Protein AF-D0LS79-F1 (afdb_monomer)

Nearest PDB structures (foldseek):
  5c68-assembly1_A  TM=6.099E-01  e=1.137E+00  Thermomonospora curvata DSM 43183
  3lyv-assembly3_E  TM=4.810E-01  e=1.068E+00  Streptococcus pyogenes serotype M6

Radius of gyration: 20.68 Å; Cα contacts (8 Å, |Δi|>4): 62; chains: 1; bounding box: 51×45×45 Å

Secondary structure (DSSP, 8-state):
--HHHHHHHHHHHHHHHHHTT-EEEEETTEEEEE-TTS-EEEE-THHHHHHHHHS-GGGHHHHHHHHHHHHHHHHHHHHHHHHHHT-HHHHTTT-------GGGTTTS---S----S---------------

Structure (mmCIF, N/CA/C/O backbone):
data_AF-D0LS79-F1
#
_entry.id   AF-D0LS79-F1
#
loop_
_atom_site.group_PDB
_atom_site.id
_atom_site.type_symbol
_atom_site.label_atom_id
_atom_site.label_alt_id
_atom_site.label_comp_id
_atom_site.label_asym_id
_atom_site.labe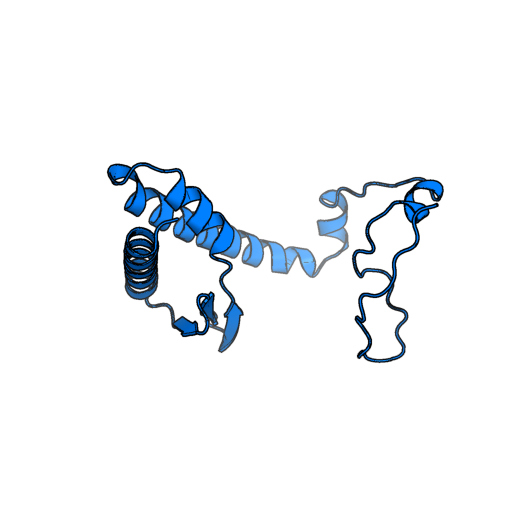l_entity_id
_atom_site.label_seq_id
_atom_site.pdbx_PDB_ins_code
_atom_site.Cartn_x
_atom_site.Cartn_y
_atom_site.Cartn_z
_atom_site.occupancy
_atom_site.B_iso_or_equiv
_atom_site.auth_seq_id
_atom_site.auth_comp_id
_atom_site.auth_asym_id
_atom_site.auth_atom_id
_atom_site.pdbx_PDB_model_num
ATOM 1 N N . MET A 1 1 ? -1.455 11.718 14.089 1.00 79.44 1 MET A N 1
ATOM 2 C CA . MET A 1 1 ? -2.635 10.834 14.198 1.00 79.44 1 MET A CA 1
ATOM 3 C C . MET A 1 1 ? -2.787 10.444 15.655 1.00 79.44 1 MET A C 1
ATOM 5 O O . MET A 1 1 ? -1.775 10.132 16.271 1.00 79.44 1 MET A O 1
ATOM 9 N N . GLN A 1 2 ? -3.995 10.536 16.212 1.00 84.88 2 GLN A N 1
ATOM 10 C CA . GLN A 1 2 ? -4.238 10.177 17.614 1.00 84.88 2 GLN A CA 1
ATOM 11 C C . GLN A 1 2 ? -4.195 8.646 17.811 1.00 84.88 2 GLN A C 1
ATOM 13 O O . GLN A 1 2 ? -4.529 7.923 16.868 1.00 84.88 2 GLN A O 1
ATOM 18 N N . PRO A 1 3 ? -3.835 8.127 19.002 1.00 83.75 3 PRO A N 1
ATOM 19 C CA . PRO A 1 3 ? -3.746 6.682 19.252 1.00 83.75 3 PRO A CA 1
ATOM 20 C C . PRO A 1 3 ? -5.040 5.910 18.946 1.00 83.75 3 PRO A C 1
ATOM 22 O O . PRO A 1 3 ? -4.990 4.831 18.360 1.00 83.75 3 PRO A O 1
ATOM 25 N N . SER A 1 4 ? -6.205 6.484 19.265 1.00 84.88 4 SER A N 1
ATOM 26 C CA . SER A 1 4 ? -7.518 5.885 18.979 1.00 84.88 4 SER A CA 1
ATOM 27 C C . SER A 1 4 ? -7.807 5.775 17.477 1.00 84.88 4 SER A C 1
ATOM 29 O O . SER A 1 4 ? -8.280 4.742 17.004 1.00 84.88 4 SER A O 1
ATOM 31 N N . GLN A 1 5 ? -7.461 6.810 16.706 1.00 86.62 5 GLN A N 1
ATOM 32 C CA . GLN A 1 5 ? -7.581 6.803 15.245 1.00 86.62 5 GLN A CA 1
ATOM 33 C C . GLN A 1 5 ? -6.633 5.787 14.609 1.00 86.62 5 GLN A C 1
ATOM 35 O O . GLN A 1 5 ? -7.004 5.128 13.641 1.00 86.62 5 GLN A O 1
ATOM 40 N N . TYR A 1 6 ? -5.427 5.637 15.162 1.00 88.12 6 TYR A N 1
ATOM 41 C CA . TYR A 1 6 ? -4.461 4.660 14.675 1.00 88.12 6 TYR A CA 1
ATOM 42 C C . TYR A 1 6 ? -4.910 3.217 14.933 1.00 88.12 6 TYR A C 1
ATOM 44 O O . TYR A 1 6 ? -4.784 2.375 14.049 1.00 88.12 6 TYR A O 1
ATOM 52 N N . GLY A 1 7 ? -5.508 2.936 16.095 1.00 87.69 7 GLY A N 1
ATOM 53 C CA . GLY A 1 7 ? -6.101 1.625 16.374 1.00 87.69 7 GLY A CA 1
ATOM 54 C C . GLY A 1 7 ? -7.198 1.260 15.371 1.00 87.69 7 GLY A C 1
ATOM 55 O O . GLY A 1 7 ? -7.177 0.173 14.798 1.00 87.69 7 GLY A O 1
ATOM 56 N N . ARG A 1 8 ? -8.109 2.197 15.081 1.00 90.38 8 ARG A N 1
ATOM 57 C CA . ARG A 1 8 ? -9.171 1.995 14.082 1.00 90.38 8 ARG A CA 1
ATOM 58 C C . ARG A 1 8 ? -8.624 1.835 12.662 1.00 90.38 8 ARG A C 1
ATOM 60 O O . ARG A 1 8 ? -9.106 0.991 11.912 1.00 90.38 8 ARG A O 1
ATOM 67 N N . PHE A 1 9 ? -7.584 2.589 12.316 1.00 91.94 9 PHE A N 1
ATOM 68 C CA . PHE A 1 9 ? -6.854 2.414 11.063 1.00 91.94 9 PHE A CA 1
ATOM 69 C C . PHE A 1 9 ? -6.313 0.984 10.920 1.00 91.94 9 PHE A C 1
ATOM 71 O O . PHE A 1 9 ? -6.568 0.337 9.906 1.00 91.94 9 PHE A O 1
ATOM 78 N N . LEU A 1 10 ? -5.622 0.467 11.942 1.00 90.62 10 LEU A N 1
ATOM 79 C CA . LEU A 1 10 ? -5.076 -0.893 11.920 1.00 90.62 10 LEU A CA 1
ATOM 80 C C . LEU A 1 10 ? -6.171 -1.961 11.827 1.00 90.62 10 LEU A C 1
ATOM 82 O O . LEU A 1 10 ? -5.995 -2.929 11.097 1.00 90.62 10 LEU A O 1
ATOM 86 N N . GLN A 1 11 ? -7.312 -1.770 12.494 1.00 90.56 11 GLN A N 1
ATOM 87 C CA . GLN A 1 11 ? -8.460 -2.680 12.383 1.00 90.56 11 GLN A CA 1
ATOM 88 C C . GLN A 1 11 ? -9.007 -2.750 10.954 1.00 90.56 11 GLN A C 1
ATOM 90 O O . GLN A 1 11 ? -9.268 -3.836 10.444 1.00 90.56 11 GLN A O 1
ATOM 95 N N . LEU A 1 12 ? -9.155 -1.605 10.283 1.00 92.75 12 LEU A N 1
ATOM 96 C CA . LEU A 1 12 ? -9.635 -1.565 8.901 1.00 92.75 12 LEU A CA 1
ATOM 97 C C . LEU A 1 12 ? -8.620 -2.163 7.918 1.00 92.75 12 LEU A C 1
ATOM 99 O O . LEU A 1 12 ? -9.008 -2.825 6.957 1.00 92.75 12 LEU A O 1
ATOM 103 N N . VAL A 1 13 ? -7.323 -1.960 8.165 1.00 92.00 13 VAL A N 1
ATOM 104 C CA . VAL A 1 13 ? -6.251 -2.599 7.391 1.00 92.00 13 VAL A CA 1
ATOM 105 C C . VAL A 1 13 ? -6.278 -4.117 7.577 1.00 92.00 13 VAL A C 1
ATOM 107 O O . VAL A 1 13 ? -6.264 -4.838 6.583 1.00 92.00 13 VAL A O 1
ATOM 110 N N . ALA A 1 14 ? -6.367 -4.602 8.817 1.00 90.06 14 ALA A N 1
ATOM 111 C CA . ALA A 1 14 ? -6.466 -6.027 9.126 1.00 90.06 14 ALA A CA 1
ATOM 112 C C . ALA A 1 14 ? -7.685 -6.666 8.446 1.00 90.06 14 ALA A C 1
ATOM 114 O O . ALA A 1 14 ? -7.542 -7.671 7.753 1.00 90.06 14 ALA A O 1
ATOM 115 N N . TYR A 1 15 ? -8.853 -6.025 8.543 1.00 91.88 15 TYR A N 1
ATOM 116 C CA . TYR A 1 15 ? -10.075 -6.472 7.874 1.00 91.88 15 TYR A CA 1
ATOM 117 C C . TYR A 1 15 ? -9.903 -6.603 6.352 1.00 91.88 15 TYR A C 1
ATOM 119 O O . TYR A 1 15 ? -10.316 -7.595 5.753 1.00 91.88 15 TYR A O 1
ATOM 127 N N . GLU A 1 16 ? -9.266 -5.627 5.702 1.00 91.44 16 GLU A N 1
ATOM 128 C CA . GLU A 1 16 ? -9.011 -5.687 4.258 1.00 91.44 16 GLU A CA 1
ATOM 129 C C . GLU A 1 16 ? -8.017 -6.788 3.869 1.00 91.44 16 GLU A C 1
ATOM 131 O O . GLU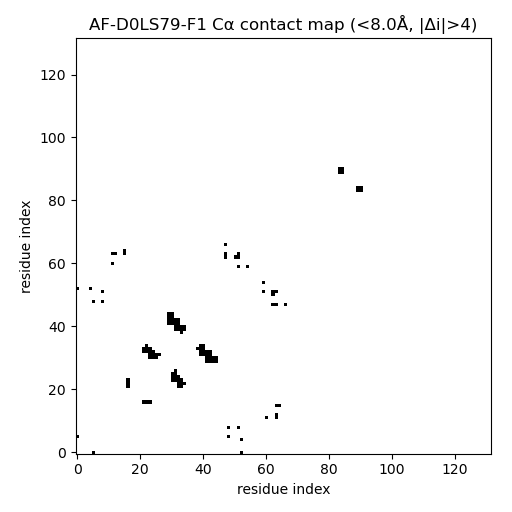 A 1 16 ? -8.208 -7.452 2.846 1.00 91.44 16 GLU A O 1
ATOM 136 N N . LEU A 1 17 ? -6.989 -7.026 4.686 1.00 89.50 17 LEU A N 1
ATOM 137 C CA . LEU A 1 17 ? -6.025 -8.107 4.473 1.00 89.50 17 LEU A CA 1
ATOM 138 C C . LEU A 1 17 ? -6.668 -9.490 4.648 1.00 89.50 17 LEU A C 1
ATOM 140 O O . LEU A 1 17 ? -6.441 -10.384 3.829 1.00 89.50 17 LEU A O 1
ATOM 144 N N . GLU A 1 18 ? -7.513 -9.654 5.668 1.00 90.12 18 GLU A N 1
ATOM 145 C CA . GLU A 1 18 ? -8.298 -10.869 5.907 1.00 90.12 18 GLU A CA 1
ATOM 146 C C . GLU A 1 18 ? -9.292 -11.133 4.777 1.00 90.12 18 GLU A C 1
ATOM 148 O O . GLU A 1 18 ? -9.359 -12.253 4.263 1.00 90.12 18 GLU A O 1
ATOM 153 N N . ARG A 1 19 ? -10.015 -10.102 4.317 1.00 90.44 19 ARG A N 1
ATOM 154 C CA . ARG A 1 19 ? -10.944 -10.211 3.180 1.00 90.44 19 ARG A CA 1
ATOM 155 C C . ARG A 1 19 ? -10.245 -10.736 1.927 1.00 90.44 19 ARG A C 1
ATOM 157 O O . ARG A 1 19 ? -10.834 -11.497 1.163 1.00 90.44 19 ARG A O 1
ATOM 164 N N . ARG A 1 20 ? -8.985 -10.347 1.729 1.00 86.88 20 ARG A N 1
ATOM 165 C CA . ARG A 1 20 ? -8.135 -10.768 0.605 1.00 86.88 20 ARG A CA 1
ATOM 166 C C . ARG A 1 20 ? -7.402 -12.089 0.862 1.00 86.88 20 ARG A C 1
ATOM 168 O O . ARG A 1 20 ? -6.657 -12.532 -0.004 1.00 86.88 20 ARG A O 1
ATOM 175 N N . ARG A 1 21 ? -7.621 -12.729 2.020 1.00 86.00 21 ARG A N 1
ATOM 176 C CA . ARG A 1 21 ? -6.982 -13.987 2.454 1.00 86.00 21 ARG A CA 1
ATOM 177 C C . ARG A 1 21 ? -5.451 -13.944 2.401 1.00 86.00 21 ARG A C 1
ATOM 179 O O . ARG A 1 21 ? -4.806 -14.971 2.193 1.00 86.00 21 ARG A O 1
ATOM 186 N N . ALA A 1 22 ? -4.862 -12.766 2.588 1.00 80.12 22 ALA A N 1
ATOM 187 C CA . ALA A 1 22 ? -3.416 -12.631 2.605 1.00 80.12 22 ALA A CA 1
ATOM 188 C C . ALA A 1 22 ? -2.848 -13.171 3.926 1.00 80.12 22 ALA A C 1
ATOM 190 O O . ALA A 1 22 ? -3.455 -13.000 4.982 1.00 80.12 22 ALA A O 1
ATOM 191 N N . ARG A 1 23 ? -1.669 -13.798 3.891 1.00 82.50 23 ARG A N 1
ATOM 192 C CA . ARG A 1 23 ? -0.929 -14.141 5.114 1.00 82.50 23 ARG A CA 1
ATOM 193 C C . ARG A 1 23 ? -0.187 -12.901 5.600 1.00 82.50 23 ARG A C 1
ATOM 195 O O . ARG A 1 23 ? 0.668 -12.385 4.877 1.00 82.50 23 ARG A O 1
ATOM 202 N N . TRP A 1 24 ? -0.522 -12.431 6.797 1.00 85.12 24 TRP A N 1
ATOM 203 C CA . TRP A 1 24 ? 0.069 -11.235 7.384 1.00 85.12 24 TRP A CA 1
ATOM 204 C C . TRP A 1 24 ? 0.350 -11.412 8.876 1.00 85.12 24 TRP A C 1
ATOM 206 O O . TRP A 1 24 ? -0.302 -12.208 9.548 1.00 85.12 24 TRP A O 1
ATOM 216 N N . ASP A 1 25 ? 1.325 -10.653 9.366 1.00 84.44 25 ASP A N 1
ATOM 217 C CA . ASP A 1 25 ? 1.636 -10.488 10.782 1.00 84.44 25 ASP A CA 1
ATOM 218 C C . ASP A 1 25 ? 1.843 -8.995 11.088 1.00 84.44 25 ASP A C 1
ATOM 220 O O . ASP A 1 25 ? 2.380 -8.238 10.274 1.00 84.44 25 ASP A O 1
ATOM 224 N N . LEU A 1 26 ? 1.373 -8.553 12.252 1.00 79.81 26 LEU A N 1
ATOM 225 C CA . LEU A 1 26 ? 1.563 -7.193 12.748 1.00 79.81 26 LEU A CA 1
ATOM 226 C C . LEU A 1 26 ? 2.714 -7.208 13.751 1.00 79.81 26 LEU A C 1
ATOM 228 O O . LEU A 1 26 ? 2.526 -7.508 14.929 1.00 79.81 26 LEU A O 1
ATOM 232 N N . THR A 1 27 ? 3.904 -6.820 13.307 1.00 75.88 27 THR A N 1
ATOM 233 C CA . THR A 1 27 ? 5.099 -6.790 14.156 1.00 75.88 27 THR A CA 1
ATOM 234 C C . THR A 1 27 ? 5.667 -5.369 14.183 1.00 75.88 27 THR A C 1
ATOM 236 O O . THR A 1 27 ? 5.806 -4.707 13.159 1.00 75.88 27 THR A O 1
ATOM 239 N N . GLY A 1 28 ? 5.933 -4.831 15.379 1.00 65.38 28 GLY A N 1
ATOM 240 C CA . GLY A 1 28 ? 6.601 -3.527 15.541 1.00 65.38 28 GLY A CA 1
ATOM 241 C C . GLY A 1 28 ? 5.876 -2.301 14.951 1.00 65.38 28 GLY A C 1
ATOM 242 O O . GLY A 1 28 ? 6.515 -1.275 14.732 1.00 65.38 28 GLY A O 1
ATOM 243 N N . GLY A 1 29 ? 4.567 -2.381 14.683 1.00 66.50 29 GLY A N 1
ATOM 244 C CA . GLY A 1 29 ? 3.794 -1.293 14.060 1.00 66.50 29 GLY A CA 1
ATOM 245 C C . GLY A 1 29 ? 3.847 -1.263 12.525 1.00 66.50 29 GLY A C 1
ATOM 246 O O . GLY A 1 29 ? 3.316 -0.333 11.912 1.00 66.50 29 GLY A O 1
ATOM 247 N N . GLY A 1 30 ? 4.463 -2.273 11.906 1.00 72.00 30 GLY A N 1
ATOM 248 C CA . GLY A 1 30 ? 4.392 -2.559 10.475 1.00 72.00 30 GLY A CA 1
ATOM 249 C C . GLY A 1 30 ? 3.504 -3.771 10.188 1.00 72.00 30 GLY A C 1
ATOM 250 O O . GLY A 1 30 ? 3.242 -4.585 11.072 1.00 72.00 30 GLY A O 1
ATOM 251 N N . VAL A 1 31 ? 3.030 -3.881 8.944 1.00 82.69 31 VAL A N 1
ATOM 252 C CA . VAL A 1 31 ? 2.388 -5.103 8.442 1.00 82.69 31 VAL A CA 1
ATOM 253 C C . VAL A 1 31 ? 3.434 -5.873 7.650 1.00 82.69 31 VAL A C 1
ATOM 255 O O . VAL A 1 31 ? 3.877 -5.419 6.593 1.00 82.69 31 VAL A O 1
ATOM 258 N N . HIS A 1 32 ? 3.806 -7.038 8.159 1.00 84.25 32 HIS A N 1
ATOM 259 C CA . HIS A 1 32 ? 4.618 -8.016 7.456 1.00 84.25 32 HIS A CA 1
ATOM 260 C C . HIS A 1 32 ? 3.687 -8.93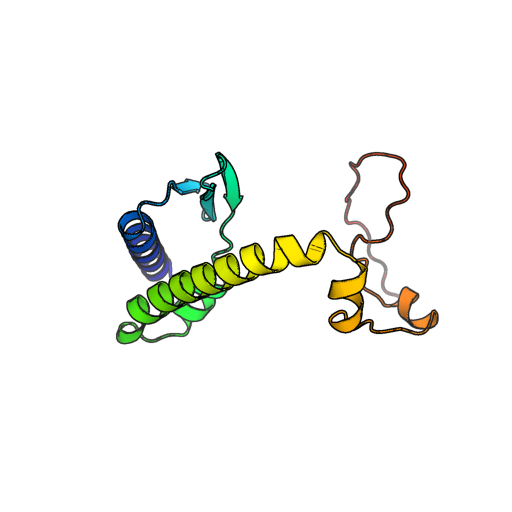6 6.680 1.00 84.25 32 HIS A C 1
ATOM 262 O O . HIS A 1 32 ? 2.677 -9.402 7.202 1.00 84.25 32 HIS A O 1
ATOM 268 N N . MET A 1 33 ? 3.997 -9.187 5.417 1.00 84.69 33 MET A N 1
ATOM 269 C CA . MET A 1 33 ? 3.200 -10.047 4.553 1.00 84.69 33 MET A CA 1
ATOM 270 C C . MET A 1 33 ? 4.087 -11.102 3.909 1.00 84.69 33 MET A C 1
ATOM 272 O O . MET A 1 33 ? 5.277 -10.889 3.686 1.00 84.69 33 MET A O 1
ATOM 276 N N . VAL A 1 34 ? 3.488 -12.236 3.565 1.00 81.12 34 VAL A N 1
ATOM 277 C CA . VAL A 1 34 ? 4.158 -13.290 2.799 1.00 81.12 34 VAL A CA 1
ATOM 278 C C . VAL A 1 34 ? 3.527 -13.346 1.414 1.00 81.12 34 VAL A C 1
ATOM 280 O O . VAL A 1 34 ? 2.302 -13.414 1.290 1.00 81.12 34 VAL A O 1
ATOM 283 N N . ARG A 1 35 ? 4.352 -13.268 0.367 1.00 79.06 35 ARG A N 1
ATOM 284 C CA . ARG A 1 35 ? 3.915 -13.452 -1.025 1.00 79.06 35 ARG A CA 1
ATOM 285 C C . ARG A 1 35 ? 3.491 -14.901 -1.278 1.00 79.06 35 ARG A C 1
ATOM 287 O O . ARG A 1 35 ? 3.800 -15.796 -0.495 1.00 79.06 35 ARG A O 1
ATOM 294 N N . GLU A 1 36 ? 2.815 -15.143 -2.399 1.00 79.00 36 GLU A N 1
ATOM 295 C CA . GLU A 1 36 ? 2.443 -16.504 -2.818 1.00 79.00 36 GLU A CA 1
ATOM 296 C C . GLU A 1 36 ? 3.667 -17.408 -3.030 1.00 79.00 36 GLU A C 1
ATOM 298 O O . GLU A 1 36 ? 3.612 -18.596 -2.725 1.00 79.00 36 GLU A O 1
ATOM 303 N N . ASP A 1 37 ? 4.795 -16.827 -3.454 1.00 79.44 37 ASP A N 1
ATOM 304 C CA . ASP A 1 37 ? 6.089 -17.509 -3.592 1.00 79.44 37 ASP A CA 1
ATOM 305 C C . ASP A 1 37 ? 6.802 -17.782 -2.248 1.00 79.44 37 ASP A C 1
ATOM 307 O O . ASP A 1 37 ? 7.902 -18.332 -2.224 1.00 79.44 37 ASP A O 1
ATOM 311 N N . GLY A 1 38 ? 6.190 -17.407 -1.119 1.00 80.75 38 GLY A N 1
ATOM 312 C CA . GLY A 1 38 ? 6.747 -17.580 0.222 1.00 80.75 38 GLY A CA 1
ATOM 313 C C . GLY A 1 38 ? 7.729 -16.488 0.654 1.00 80.75 38 GLY A C 1
ATOM 314 O O . GLY A 1 38 ? 8.194 -16.516 1.794 1.00 80.75 38 GLY A O 1
ATOM 315 N N . THR A 1 39 ? 8.030 -15.506 -0.198 1.00 78.88 39 THR A N 1
ATOM 316 C CA . THR A 1 39 ? 8.970 -14.429 0.130 1.00 78.88 39 THR A CA 1
ATOM 317 C C . THR A 1 39 ? 8.325 -13.433 1.100 1.00 78.88 39 THR A C 1
ATOM 319 O O . THR A 1 39 ? 7.249 -12.894 0.800 1.00 78.88 39 THR A O 1
ATOM 322 N N . PRO A 1 40 ? 8.954 -13.144 2.254 1.00 80.3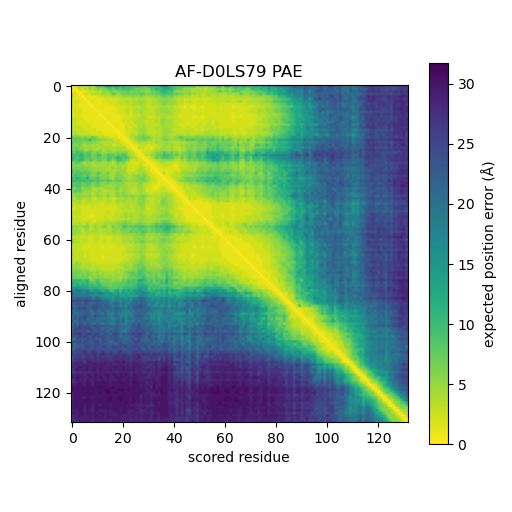1 40 PRO A N 1
ATOM 323 C CA . PRO A 1 40 ? 8.469 -12.113 3.159 1.00 80.31 40 PRO A CA 1
ATOM 324 C C . PRO A 1 40 ? 8.688 -10.724 2.553 1.00 80.31 40 PRO A C 1
ATOM 326 O O . PRO A 1 40 ? 9.712 -10.455 1.921 1.00 80.31 40 PRO A O 1
ATOM 329 N N . PHE A 1 41 ? 7.735 -9.822 2.758 1.00 83.69 41 PHE A N 1
ATOM 330 C CA . PHE A 1 41 ? 7.888 -8.412 2.424 1.00 83.69 41 PHE A CA 1
ATOM 331 C C . PHE A 1 41 ? 7.149 -7.520 3.419 1.00 83.69 41 PHE A C 1
ATOM 333 O O . PHE A 1 41 ? 6.095 -7.877 3.949 1.00 83.69 41 PHE A O 1
ATOM 340 N N . ASP A 1 42 ? 7.682 -6.318 3.606 1.00 84.12 42 ASP A N 1
ATOM 341 C CA . ASP A 1 42 ? 7.110 -5.337 4.519 1.00 84.12 42 ASP A CA 1
ATOM 342 C C . ASP A 1 42 ? 6.211 -4.379 3.749 1.00 84.12 42 ASP A C 1
ATOM 344 O O . ASP A 1 42 ? 6.624 -3.742 2.773 1.00 84.12 42 ASP A O 1
ATOM 348 N N . LEU A 1 43 ? 4.964 -4.253 4.197 1.00 82.06 43 LEU A N 1
ATOM 349 C CA . LEU A 1 43 ? 4.035 -3.298 3.626 1.00 82.06 43 LEU A CA 1
ATOM 350 C C . LEU A 1 43 ? 4.198 -1.939 4.314 1.00 82.06 43 LEU A C 1
ATOM 352 O O . LEU A 1 43 ? 3.791 -1.727 5.458 1.00 82.06 43 LEU A O 1
ATOM 356 N N . GLY A 1 44 ? 4.769 -0.981 3.584 1.00 83.56 44 GLY A N 1
ATOM 357 C CA . GLY A 1 44 ? 4.936 0.390 4.056 1.00 83.56 44 GLY A CA 1
ATOM 358 C C . GLY A 1 44 ? 3.603 1.135 4.198 1.00 83.56 44 GLY A C 1
ATOM 359 O O . GLY A 1 44 ? 3.138 1.775 3.258 1.00 83.56 44 GLY A O 1
ATOM 360 N N . LEU A 1 45 ? 3.020 1.143 5.399 1.00 87.56 45 LEU A N 1
ATOM 361 C CA . LEU A 1 45 ? 1.747 1.825 5.677 1.00 87.56 45 LEU A CA 1
ATOM 362 C C . LEU A 1 45 ? 1.860 3.347 5.854 1.00 87.56 45 LEU A C 1
ATOM 364 O O . LEU A 1 45 ? 0.845 4.025 5.983 1.00 87.56 45 LEU A O 1
ATOM 368 N N . GLY A 1 46 ? 3.066 3.921 5.853 1.00 88.25 46 GLY A N 1
ATOM 369 C CA . GLY A 1 46 ? 3.270 5.334 6.196 1.00 88.25 46 GLY A CA 1
ATOM 370 C C . GLY A 1 46 ? 2.522 6.320 5.289 1.00 88.25 46 GLY A C 1
ATOM 371 O O . GLY A 1 46 ? 1.958 7.307 5.768 1.00 88.25 46 GLY A O 1
ATOM 372 N N . LYS A 1 47 ? 2.470 6.045 3.978 1.00 87.94 47 LYS A N 1
ATOM 373 C CA . LYS A 1 47 ? 1.710 6.872 3.025 1.00 87.94 47 LYS A CA 1
ATOM 374 C C . LYS A 1 47 ? 0.204 6.739 3.258 1.00 87.94 47 LYS A C 1
ATOM 376 O O . LYS A 1 47 ? -0.488 7.754 3.299 1.00 87.94 47 LYS A O 1
ATOM 381 N N . LEU A 1 48 ? -0.271 5.511 3.463 1.00 90.88 48 LEU A N 1
ATOM 382 C CA . LEU A 1 48 ? -1.681 5.222 3.707 1.00 90.88 48 LEU A CA 1
ATOM 383 C C . LEU A 1 48 ? -2.164 5.849 5.022 1.00 90.88 48 LEU A C 1
ATOM 385 O O . LEU A 1 48 ? -3.175 6.541 5.034 1.00 90.88 48 LEU A O 1
ATOM 389 N N . ALA A 1 49 ? -1.400 5.697 6.104 1.00 91.25 49 ALA A N 1
ATOM 390 C CA . ALA A 1 49 ? -1.692 6.291 7.406 1.00 91.25 49 ALA A CA 1
ATOM 391 C C . ALA A 1 49 ? -1.777 7.823 7.333 1.00 91.25 49 ALA A C 1
ATOM 393 O O . ALA A 1 49 ? -2.638 8.437 7.964 1.00 91.25 49 ALA A O 1
ATOM 394 N N . ARG A 1 50 ? -0.918 8.457 6.522 1.00 90.69 50 ARG A N 1
ATOM 395 C CA . ARG A 1 50 ? -0.985 9.903 6.279 1.00 90.69 50 ARG A CA 1
ATOM 396 C C . ARG A 1 50 ? -2.276 10.289 5.558 1.00 90.69 50 ARG A C 1
ATOM 398 O O . ARG A 1 50 ? -2.947 11.210 6.011 1.00 90.69 50 ARG A O 1
ATOM 405 N N . GLN A 1 51 ? -2.630 9.586 4.481 1.00 91.69 51 GLN A N 1
ATOM 406 C CA . GLN A 1 51 ? -3.872 9.833 3.736 1.00 91.69 51 GLN A CA 1
ATOM 407 C C . GLN A 1 51 ? -5.102 9.644 4.626 1.00 91.69 51 GLN A C 1
ATOM 409 O O . GLN A 1 51 ? -5.961 10.515 4.662 1.00 91.69 51 GLN A O 1
ATOM 414 N N . TYR A 1 52 ? -5.128 8.567 5.410 1.00 92.56 52 TYR A N 1
ATOM 415 C CA . TYR A 1 52 ? -6.170 8.289 6.392 1.00 92.56 52 TYR A CA 1
ATOM 416 C C . TYR A 1 52 ? -6.313 9.422 7.417 1.00 92.56 52 TYR A C 1
ATOM 418 O O . TYR A 1 52 ? -7.415 9.892 7.672 1.00 92.56 52 TYR A O 1
ATOM 426 N N . SER A 1 53 ? -5.196 9.916 7.963 1.00 92.00 53 SER A N 1
ATOM 427 C CA . SER A 1 53 ? -5.217 10.974 8.983 1.00 92.00 53 SER A CA 1
ATOM 428 C C . SER A 1 53 ? -5.699 12.339 8.484 1.00 92.00 53 SER A C 1
ATOM 430 O O . SER A 1 53 ? -6.110 13.163 9.296 1.00 92.00 53 SER A O 1
ATOM 432 N N . LEU A 1 54 ? -5.621 12.587 7.174 1.00 92.50 54 LEU A N 1
ATOM 433 C CA . LEU A 1 54 ? -6.075 13.829 6.541 1.00 92.50 54 LEU A CA 1
ATOM 434 C C . LEU A 1 54 ? -7.526 13.742 6.057 1.00 92.50 54 LEU A C 1
ATOM 436 O O . LEU A 1 54 ? -8.101 14.752 5.661 1.00 92.50 54 LEU A O 1
ATOM 440 N N . ALA A 1 55 ? -8.100 12.543 6.054 1.00 91.75 55 ALA A N 1
ATOM 441 C CA . ALA A 1 55 ? -9.406 12.272 5.494 1.00 91.75 55 ALA A CA 1
ATOM 442 C C . ALA A 1 55 ? -10.497 12.245 6.573 1.00 91.75 55 ALA A C 1
ATOM 444 O O . ALA A 1 55 ? -10.251 11.861 7.719 1.00 91.75 55 ALA A O 1
ATOM 445 N N . GLY A 1 56 ? -11.718 12.627 6.190 1.00 88.56 56 GLY A N 1
ATOM 446 C CA . GLY A 1 56 ? -12.894 12.518 7.053 1.00 88.56 56 GLY A CA 1
ATOM 447 C C . GLY A 1 56 ? -13.284 11.059 7.298 1.00 88.56 56 GLY A C 1
ATOM 448 O O . GLY A 1 56 ? -13.072 10.206 6.435 1.00 88.56 56 GLY A O 1
ATOM 449 N N . GLU A 1 57 ? -13.878 10.777 8.456 1.00 88.94 57 GLU A N 1
ATOM 450 C CA . GLU A 1 57 ? -14.211 9.415 8.902 1.00 88.94 57 GLU A CA 1
ATOM 451 C C . GLU A 1 57 ? -15.088 8.636 7.908 1.00 88.94 57 GLU A C 1
ATOM 453 O O . GLU A 1 57 ? -14.875 7.444 7.692 1.00 88.94 57 GLU A O 1
ATOM 458 N N . GLU A 1 58 ? -15.985 9.330 7.2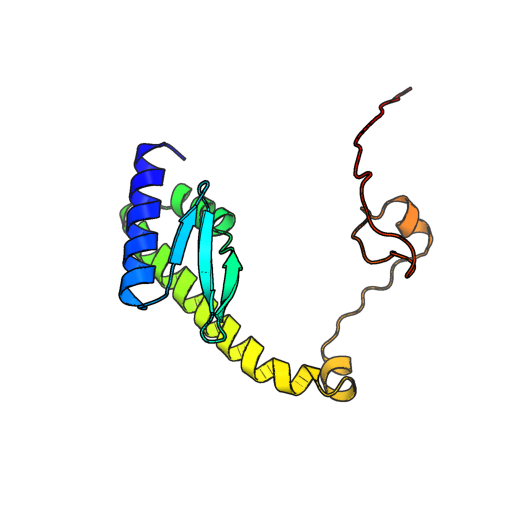06 1.00 91.75 58 GLU A N 1
ATOM 459 C CA . GLU A 1 58 ? -16.847 8.760 6.160 1.00 91.75 58 GLU A CA 1
ATOM 460 C C . GLU A 1 58 ? -16.071 8.178 4.964 1.00 91.75 58 GLU A C 1
ATOM 462 O O . GLU A 1 58 ? -16.576 7.323 4.242 1.00 91.75 58 GLU A O 1
ATOM 467 N N . SER A 1 59 ? -14.824 8.609 4.756 1.00 92.50 59 SER A N 1
ATOM 468 C CA . SER A 1 59 ? -13.993 8.222 3.606 1.00 92.50 59 SER A CA 1
ATOM 469 C C . SER A 1 59 ? -12.919 7.177 3.927 1.00 92.50 59 SER A C 1
ATOM 471 O O . SER A 1 59 ? -12.220 6.698 3.032 1.00 92.50 59 SER A O 1
ATOM 473 N N . TRP A 1 60 ? -12.781 6.791 5.197 1.00 92.75 60 TRP A N 1
ATOM 474 C CA . TRP A 1 60 ? -11.700 5.926 5.672 1.00 92.75 60 TRP A CA 1
ATOM 475 C C . TRP A 1 60 ? -11.684 4.541 5.026 1.00 92.75 60 TRP A C 1
ATOM 477 O O . TRP A 1 60 ? -10.633 4.090 4.566 1.00 92.75 60 TRP A O 1
ATOM 487 N N . SER A 1 61 ? -12.839 3.878 4.946 1.00 91.75 61 SER A N 1
ATOM 488 C CA . SER A 1 61 ? -12.964 2.564 4.304 1.00 91.75 61 SER A CA 1
ATOM 489 C C . SER A 1 61 ? -12.604 2.631 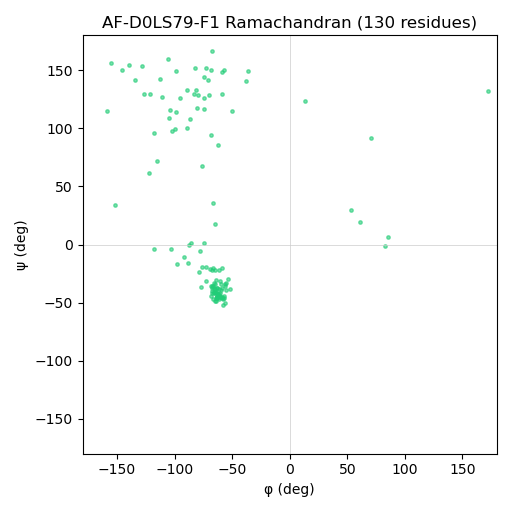2.818 1.00 91.75 61 SER A C 1
ATOM 491 O O . SER A 1 61 ? -11.817 1.819 2.332 1.00 91.75 61 SER A O 1
ATOM 493 N N . GLY A 1 62 ? -13.109 3.650 2.117 1.00 92.69 62 GLY A N 1
ATOM 494 C CA . GLY A 1 62 ? -12.844 3.872 0.697 1.00 92.69 62 GLY A CA 1
ATOM 495 C C . GLY A 1 62 ? -11.360 4.082 0.396 1.00 92.69 62 GLY A C 1
ATOM 496 O O . GLY A 1 62 ? -10.844 3.504 -0.557 1.00 92.69 62 GLY A O 1
ATOM 497 N N . ILE A 1 63 ? -10.644 4.841 1.231 1.00 93.50 63 ILE A N 1
ATOM 498 C CA . ILE A 1 63 ? -9.200 5.078 1.066 1.00 93.50 63 ILE A CA 1
ATOM 499 C C . ILE A 1 63 ? -8.404 3.780 1.194 1.00 93.50 63 ILE A C 1
ATOM 501 O O . ILE A 1 63 ? -7.525 3.517 0.372 1.00 93.50 63 ILE A O 1
ATOM 505 N N . ILE A 1 64 ? -8.707 2.964 2.205 1.00 92.81 64 ILE A N 1
ATOM 506 C CA . ILE A 1 64 ? -8.001 1.699 2.434 1.00 92.81 64 ILE A CA 1
ATOM 507 C C . ILE A 1 64 ? -8.295 0.729 1.285 1.00 92.81 64 ILE A C 1
ATOM 509 O O . ILE A 1 64 ? -7.366 0.177 0.694 1.00 92.81 64 ILE A O 1
ATOM 513 N N . GLN A 1 65 ? -9.562 0.582 0.892 1.00 93.38 65 GLN A N 1
ATOM 514 C CA . GLN A 1 65 ? -9.944 -0.279 -0.225 1.00 93.38 65 GLN A CA 1
ATOM 515 C C . GLN A 1 65 ? -9.288 0.162 -1.539 1.00 93.38 65 GLN A C 1
ATOM 517 O O . GLN A 1 65 ? -8.756 -0.674 -2.276 1.00 93.38 65 GLN A O 1
ATOM 522 N N . HIS A 1 66 ? -9.298 1.463 -1.831 1.00 93.06 66 HIS A N 1
ATOM 523 C CA . HIS A 1 66 ? -8.667 2.017 -3.023 1.00 93.06 66 HIS A CA 1
ATOM 524 C C . HIS A 1 66 ? -7.157 1.765 -3.022 1.00 93.06 66 HIS A C 1
ATOM 526 O O . HIS A 1 66 ? -6.612 1.350 -4.040 1.00 93.06 66 HIS A O 1
ATOM 532 N N . HIS A 1 67 ? -6.489 1.939 -1.879 1.00 91.69 67 HIS A N 1
ATOM 533 C CA . HIS A 1 67 ? -5.058 1.680 -1.747 1.00 91.69 67 HIS A CA 1
ATOM 534 C C . HIS A 1 67 ? -4.693 0.237 -2.099 1.00 91.69 67 HIS A C 1
ATOM 536 O O . HIS A 1 67 ? -3.831 0.015 -2.947 1.00 91.69 67 HIS A O 1
ATOM 542 N N . PHE A 1 68 ? -5.367 -0.743 -1.493 1.00 90.38 68 PHE A N 1
ATOM 543 C CA . PHE A 1 68 ? -5.081 -2.148 -1.778 1.00 90.38 68 PHE A CA 1
ATOM 544 C C . PHE A 1 68 ? -5.450 -2.539 -3.212 1.00 90.38 68 PHE A C 1
ATOM 546 O O . PHE A 1 68 ? -4.730 -3.304 -3.842 1.00 90.38 68 PHE A O 1
ATOM 553 N N . THR A 1 69 ? -6.524 -1.973 -3.765 1.00 90.88 69 THR A N 1
ATOM 554 C CA . THR A 1 69 ? -6.889 -2.188 -5.175 1.00 90.88 69 THR A CA 1
ATOM 555 C C . THR A 1 69 ? -5.815 -1.644 -6.116 1.00 90.88 69 THR A C 1
ATOM 557 O O . THR A 1 69 ? -5.395 -2.339 -7.034 1.00 90.88 69 THR A O 1
ATOM 560 N N . ALA A 1 70 ? -5.310 -0.436 -5.855 1.00 88.25 70 ALA A N 1
ATOM 561 C CA . ALA A 1 70 ? -4.234 0.157 -6.640 1.00 88.25 70 ALA A CA 1
ATOM 562 C C . ALA A 1 70 ? -2.935 -0.657 -6.547 1.00 88.25 70 ALA A C 1
ATOM 564 O O . ALA A 1 70 ? -2.232 -0.795 -7.545 1.00 88.25 70 ALA A O 1
ATOM 565 N N . MET A 1 71 ? -2.617 -1.222 -5.377 1.00 85.00 71 MET A N 1
ATOM 566 C CA . MET A 1 71 ? -1.457 -2.105 -5.246 1.00 85.00 71 MET A CA 1
ATOM 567 C C . MET A 1 71 ? -1.584 -3.376 -6.080 1.00 85.00 71 MET A C 1
ATOM 569 O O . MET A 1 71 ? -0.606 -3.776 -6.703 1.00 85.00 71 MET A O 1
ATOM 573 N N . ASP A 1 72 ? -2.757 -4.005 -6.101 1.00 84.44 72 ASP A N 1
ATOM 574 C CA . ASP A 1 72 ? -2.962 -5.214 -6.900 1.00 84.44 72 ASP A CA 1
ATOM 575 C C . ASP A 1 72 ? -2.838 -4.912 -8.395 1.00 84.44 72 ASP A C 1
ATOM 577 O O . ASP A 1 72 ? -2.177 -5.656 -9.115 1.00 84.44 72 ASP A O 1
ATOM 581 N N . SER A 1 73 ? -3.377 -3.777 -8.857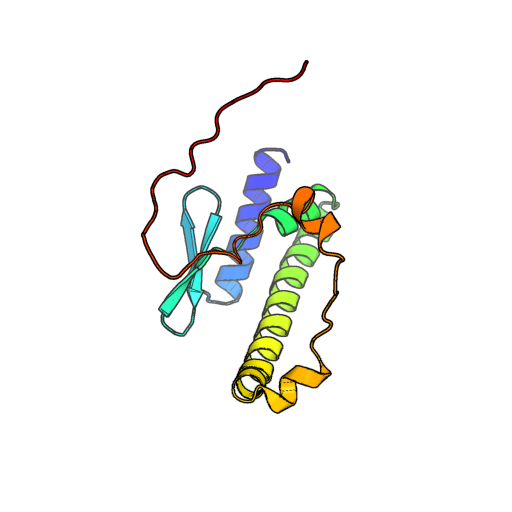 1.00 83.25 73 SER A N 1
ATOM 582 C CA . SER A 1 73 ? -3.189 -3.329 -10.242 1.00 83.25 73 SER A CA 1
ATOM 583 C C . SER A 1 73 ? -1.717 -3.073 -10.573 1.00 83.25 73 SER A C 1
ATOM 585 O O . SER A 1 73 ? -1.246 -3.473 -11.633 1.00 83.25 73 SER A O 1
ATOM 587 N N . LEU A 1 74 ? -0.967 -2.440 -9.665 1.00 81.12 74 LEU A N 1
ATOM 588 C CA . LEU A 1 74 ? 0.470 -2.222 -9.852 1.00 81.12 74 LEU A CA 1
ATOM 589 C C . LEU A 1 74 ? 1.240 -3.542 -9.922 1.00 81.12 74 LEU A C 1
ATOM 591 O O . LEU A 1 74 ? 2.103 -3.682 -10.779 1.00 81.12 74 LEU A O 1
ATOM 595 N N . ARG A 1 75 ? 0.905 -4.520 -9.074 1.00 77.31 75 ARG A N 1
ATOM 596 C CA . ARG A 1 75 ? 1.532 -5.850 -9.089 1.00 77.31 75 ARG A CA 1
ATOM 597 C C . ARG A 1 75 ? 1.231 -6.621 -10.364 1.00 77.31 75 ARG A C 1
ATOM 599 O O . ARG A 1 75 ? 2.134 -7.250 -10.901 1.00 77.31 75 ARG A O 1
ATOM 606 N N . ALA A 1 76 ? -0.006 -6.556 -10.853 1.00 78.44 76 ALA A N 1
ATOM 607 C CA . ALA A 1 76 ? -0.368 -7.158 -12.131 1.00 78.44 76 ALA A CA 1
ATOM 608 C C . ALA A 1 76 ? 0.483 -6.568 -13.269 1.00 78.44 76 ALA A C 1
ATOM 610 O O . ALA A 1 76 ? 1.083 -7.313 -14.038 1.00 78.44 76 ALA A O 1
ATOM 611 N N . HIS A 1 77 ? 0.645 -5.242 -13.301 1.00 76.75 77 HIS A N 1
ATOM 612 C CA . HIS A 1 77 ? 1.515 -4.583 -14.278 1.00 76.75 77 HIS A CA 1
ATOM 613 C C . HIS A 1 77 ? 3.008 -4.879 -14.083 1.00 76.75 77 HIS A C 1
ATOM 615 O O . HIS A 1 77 ? 3.744 -4.980 -15.060 1.00 76.75 77 HIS A O 1
ATOM 621 N N . GLU A 1 78 ? 3.489 -5.015 -12.846 1.00 73.75 78 GLU A N 1
ATOM 622 C CA . GLU A 1 78 ? 4.868 -5.437 -12.577 1.00 73.75 78 GLU A CA 1
ATOM 623 C C . GLU A 1 78 ? 5.125 -6.859 -13.076 1.00 73.75 78 GLU A C 1
ATOM 625 O O . GLU A 1 78 ? 6.177 -7.096 -13.662 1.00 73.75 78 GLU A O 1
ATOM 630 N N . ALA A 1 79 ? 4.175 -7.781 -12.900 1.00 71.56 79 ALA A N 1
ATOM 631 C CA . ALA A 1 79 ? 4.272 -9.138 -13.431 1.00 71.56 79 ALA A CA 1
ATOM 632 C C . ALA A 1 79 ? 4.320 -9.137 -14.968 1.00 71.56 79 ALA A C 1
ATOM 634 O O . ALA A 1 79 ? 5.208 -9.756 -15.545 1.00 71.56 79 ALA A O 1
ATOM 635 N N . GLU A 1 80 ? 3.454 -8.360 -15.627 1.00 71.06 80 GLU A N 1
ATOM 636 C CA . GLU A 1 80 ? 3.487 -8.163 -17.088 1.00 71.06 80 GLU A CA 1
ATOM 637 C C . GLU A 1 80 ? 4.815 -7.553 -17.571 1.00 71.06 80 GLU A C 1
ATOM 639 O O . GLU A 1 80 ? 5.290 -7.835 -18.671 1.00 71.06 80 GLU A O 1
ATOM 644 N N . HIS A 1 81 ? 5.431 -6.689 -16.764 1.00 65.44 81 HIS A N 1
ATOM 645 C CA . HIS A 1 81 ? 6.689 -6.030 -17.102 1.00 65.44 81 HIS A CA 1
ATOM 646 C C . HIS A 1 81 ? 7.936 -6.820 -16.687 1.00 65.44 81 HIS A C 1
ATOM 648 O O . HIS A 1 81 ? 9.016 -6.525 -17.201 1.00 65.44 81 HIS A O 1
ATOM 654 N N . ALA A 1 82 ? 7.828 -7.814 -15.805 1.00 63.38 82 ALA A N 1
ATOM 655 C CA . ALA A 1 82 ? 8.938 -8.692 -15.440 1.00 63.38 82 ALA A CA 1
ATOM 656 C C . ALA A 1 82 ? 9.450 -9.466 -16.664 1.00 63.38 82 ALA A C 1
ATOM 658 O O . ALA A 1 82 ? 10.661 -9.560 -16.867 1.00 63.38 82 ALA A O 1
ATOM 659 N N . ASP A 1 83 ? 8.537 -9.887 -17.540 1.00 63.47 83 ASP A N 1
ATOM 660 C CA . ASP A 1 83 ? 8.869 -10.513 -18.823 1.00 63.47 83 ASP A CA 1
ATOM 661 C C . ASP A 1 83 ? 9.582 -9.538 -19.774 1.00 63.47 83 ASP A C 1
ATOM 663 O O . ASP A 1 83 ? 10.489 -9.925 -20.510 1.00 63.47 83 ASP A O 1
ATOM 667 N N . LEU A 1 84 ? 9.246 -8.243 -19.712 1.00 61.16 84 LEU A N 1
ATOM 668 C CA . LEU A 1 84 ? 9.934 -7.203 -20.484 1.00 61.16 84 LEU A CA 1
ATOM 669 C C . LEU A 1 84 ? 11.334 -6.905 -19.930 1.00 61.16 84 LEU A C 1
ATOM 671 O O . LEU A 1 84 ? 12.229 -6.563 -20.697 1.00 61.16 84 LEU A O 1
ATOM 675 N N . LEU A 1 85 ? 11.547 -7.035 -18.615 1.00 57.12 85 LEU A N 1
ATOM 676 C CA . LEU A 1 85 ? 12.847 -6.814 -17.968 1.00 57.12 85 LEU A CA 1
ATOM 677 C C . LEU A 1 85 ? 13.885 -7.888 -18.313 1.00 57.12 85 LEU A C 1
ATOM 679 O O . LEU A 1 85 ? 15.081 -7.611 -18.209 1.00 57.12 85 LEU A O 1
ATOM 683 N N . ALA A 1 86 ? 13.457 -9.074 -18.755 1.00 61.88 86 ALA A N 1
ATOM 684 C CA . ALA A 1 86 ? 14.363 -10.100 -19.269 1.00 61.88 86 ALA A CA 1
ATOM 685 C C . ALA A 1 86 ? 15.067 -9.662 -20.570 1.00 61.88 86 ALA A C 1
ATOM 687 O O . ALA A 1 86 ? 16.153 -10.156 -20.876 1.00 61.88 86 ALA A O 1
ATOM 688 N N . ASP A 1 87 ? 14.493 -8.699 -21.302 1.00 67.50 87 ASP A N 1
ATOM 689 C CA . ASP A 1 87 ? 15.050 -8.153 -22.534 1.00 67.50 87 ASP A CA 1
ATOM 690 C C . ASP A 1 87 ? 15.364 -6.655 -22.394 1.00 67.50 87 ASP A C 1
ATOM 692 O O . ASP A 1 87 ? 14.539 -5.760 -22.609 1.00 67.50 87 ASP A O 1
ATOM 696 N N . PHE A 1 88 ? 16.627 -6.367 -22.077 1.00 64.75 88 PHE A N 1
ATOM 697 C CA . PHE A 1 88 ? 17.141 -5.002 -21.966 1.00 64.75 88 PHE A CA 1
ATOM 698 C C . PHE A 1 88 ? 16.872 -4.149 -23.222 1.00 64.75 88 PHE A C 1
ATOM 700 O O . PHE A 1 88 ? 16.697 -2.930 -23.109 1.00 64.75 88 PHE A O 1
ATOM 707 N N . ALA A 1 89 ? 16.798 -4.757 -24.414 1.00 66.81 89 ALA A N 1
ATOM 708 C CA . ALA A 1 89 ? 16.514 -4.030 -25.647 1.00 66.81 89 ALA A CA 1
ATOM 709 C C . ALA A 1 89 ? 15.102 -3.420 -25.642 1.00 66.81 89 ALA A C 1
ATOM 711 O O . ALA A 1 89 ? 14.917 -2.307 -26.142 1.00 66.81 89 ALA A O 1
ATOM 712 N N . GLN A 1 90 ? 14.128 -4.082 -25.014 1.00 65.69 90 GLN A N 1
ATOM 713 C CA . GLN A 1 90 ? 12.741 -3.614 -24.946 1.00 65.69 90 GLN A CA 1
ATOM 714 C C . GLN A 1 90 ? 12.554 -2.486 -23.925 1.00 65.69 90 GLN A C 1
ATOM 716 O O . GLN A 1 90 ? 11.827 -1.519 -24.174 1.00 65.69 90 GLN A O 1
ATOM 721 N N . VAL A 1 91 ? 13.265 -2.550 -22.798 1.00 69.38 91 VAL A N 1
ATOM 722 C CA . VAL A 1 91 ? 13.145 -1.569 -21.704 1.00 69.38 91 VAL A CA 1
ATOM 723 C C . VAL A 1 91 ? 13.911 -0.277 -22.002 1.00 69.38 91 VAL A C 1
ATOM 725 O O . VAL A 1 91 ? 13.534 0.791 -21.512 1.00 69.38 91 VAL A O 1
ATOM 728 N N . ARG A 1 92 ? 14.936 -0.325 -22.868 1.00 71.44 92 ARG A N 1
ATOM 729 C CA . ARG A 1 92 ? 15.762 0.836 -23.246 1.00 71.44 92 ARG A CA 1
ATOM 730 C C . ARG A 1 92 ? 14.942 2.041 -23.717 1.00 71.44 92 ARG A C 1
ATOM 732 O O . ARG A 1 92 ? 15.284 3.167 -23.376 1.00 71.44 92 ARG A O 1
ATOM 739 N N . SER A 1 93 ? 13.863 1.817 -24.467 1.00 73.25 93 SER A N 1
ATOM 740 C CA . SER A 1 93 ? 12.991 2.889 -24.979 1.00 73.25 93 SER A CA 1
ATOM 741 C C . SER A 1 93 ? 12.113 3.544 -23.902 1.00 73.25 93 SER A C 1
ATOM 743 O O . SER A 1 93 ? 11.636 4.664 -24.086 1.00 73.25 93 SER A O 1
ATOM 745 N N . ARG A 1 94 ? 11.911 2.865 -22.766 1.00 68.25 94 ARG A N 1
ATOM 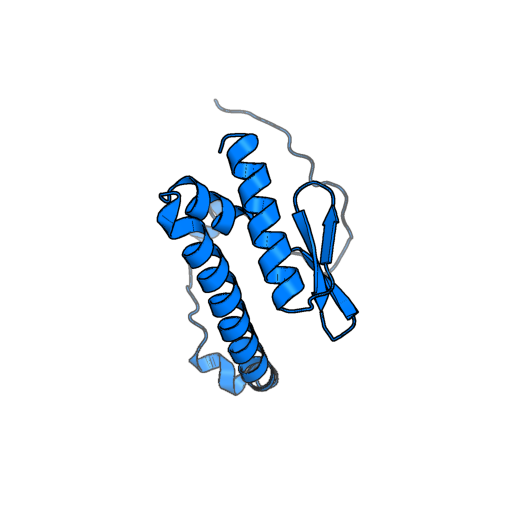746 C CA . ARG A 1 94 ? 11.063 3.311 -21.650 1.00 68.25 94 ARG A CA 1
ATOM 747 C C . ARG A 1 94 ? 11.863 3.970 -20.521 1.00 68.25 94 ARG A C 1
ATOM 749 O O . ARG A 1 94 ? 11.286 4.678 -19.696 1.00 68.25 94 ARG A O 1
ATOM 756 N N . LEU A 1 95 ? 13.182 3.772 -20.483 1.00 72.31 95 LEU A N 1
ATOM 757 C CA . LEU A 1 95 ? 14.065 4.388 -19.494 1.00 72.31 95 LEU A CA 1
ATOM 758 C C . LEU A 1 95 ? 14.281 5.874 -19.799 1.00 72.31 95 LEU A C 1
ATOM 760 O O . LEU A 1 95 ? 14.898 6.247 -20.794 1.00 72.31 95 LEU A O 1
ATOM 764 N N . LYS A 1 96 ? 13.832 6.738 -18.887 1.00 74.38 96 LYS A N 1
ATOM 765 C CA . LYS A 1 96 ? 14.211 8.155 -18.884 1.00 74.38 96 LYS A CA 1
ATOM 766 C C . LYS A 1 96 ? 15.476 8.335 -18.052 1.00 74.38 96 LYS A C 1
ATOM 768 O O . LYS A 1 96 ? 15.414 8.390 -16.827 1.00 74.38 96 LYS A O 1
ATOM 773 N N . LEU A 1 97 ? 16.622 8.438 -18.723 1.00 72.62 97 LEU A N 1
ATOM 774 C CA . LEU A 1 97 ? 17.887 8.801 -18.087 1.00 72.62 97 LEU A CA 1
ATOM 775 C C . LEU A 1 97 ? 17.982 10.320 -17.962 1.00 72.62 97 LEU A C 1
ATOM 777 O O . LEU A 1 97 ? 17.799 11.048 -18.937 1.00 72.62 97 LEU A O 1
ATOM 781 N N . ARG A 1 98 ? 18.297 10.798 -16.760 1.00 73.81 98 ARG A N 1
ATOM 782 C CA . ARG A 1 98 ? 18.629 12.200 -16.528 1.00 73.81 98 ARG A CA 1
ATOM 783 C C . ARG A 1 98 ? 20.134 12.300 -16.340 1.00 73.81 98 ARG A C 1
ATOM 785 O O . ARG A 1 98 ? 20.664 11.824 -15.342 1.00 73.81 98 ARG A O 1
ATOM 792 N N . LEU A 1 99 ? 20.811 12.869 -17.334 1.00 75.38 99 LEU A N 1
ATOM 793 C CA . LEU A 1 99 ? 22.240 13.144 -17.256 1.00 75.38 99 LEU A CA 1
ATOM 794 C C . LEU A 1 99 ? 22.440 14.424 -16.447 1.00 75.38 99 LEU A C 1
ATOM 796 O O . LEU A 1 99 ? 21.804 15.442 -16.724 1.00 75.38 99 LEU A O 1
ATOM 800 N N . TYR A 1 100 ? 23.306 14.353 -15.443 1.00 70.69 100 TYR A N 1
ATOM 801 C CA . TYR A 1 100 ? 23.707 15.502 -14.644 1.00 70.69 100 TYR A CA 1
ATOM 802 C C . TYR A 1 100 ? 25.184 15.807 -14.914 1.00 70.69 100 TYR A C 1
ATOM 804 O O . TYR A 1 100 ? 25.965 14.867 -15.075 1.00 70.69 100 TYR A O 1
ATOM 812 N N . PRO A 1 101 ? 25.581 17.090 -14.972 1.00 77.50 101 PRO A N 1
ATOM 813 C CA . PRO A 1 101 ? 26.988 17.467 -15.050 1.00 77.50 101 PRO A CA 1
ATOM 814 C C . PRO A 1 101 ? 27.775 16.899 -13.864 1.00 77.50 101 PRO A C 1
ATOM 816 O O . PRO A 1 101 ? 27.234 16.778 -12.768 1.00 77.50 101 PRO A O 1
ATOM 819 N N . GLU A 1 102 ? 29.063 16.615 -14.046 1.00 75.19 102 GLU A N 1
ATOM 820 C CA . GLU A 1 102 ? 29.924 16.075 -12.981 1.00 75.19 102 GLU A CA 1
ATOM 821 C C . GLU A 1 102 ? 29.934 16.959 -11.721 1.00 75.19 102 GLU A C 1
ATOM 823 O O . GLU A 1 102 ? 29.934 16.459 -10.598 1.00 75.19 102 GLU A O 1
ATOM 828 N N . SER A 1 103 ? 29.809 18.279 -11.894 1.00 78.25 103 SER A N 1
ATOM 829 C CA . SER A 1 103 ? 29.701 19.251 -10.801 1.00 78.25 103 SER A CA 1
ATOM 830 C C . SER A 1 103 ? 28.503 19.027 -9.865 1.00 78.25 103 SER A C 1
ATOM 832 O O . SER A 1 103 ? 28.526 19.489 -8.726 1.00 78.25 103 SER A O 1
ATOM 834 N N . TYR A 1 104 ? 27.473 18.291 -10.295 1.00 71.38 104 TYR A N 1
ATOM 835 C CA . TYR A 1 104 ? 26.337 17.916 -9.448 1.00 71.38 104 TYR A CA 1
ATOM 836 C C . TYR A 1 104 ? 26.657 16.779 -8.467 1.00 71.38 104 TYR A C 1
ATOM 838 O O . TYR A 1 104 ? 25.950 16.645 -7.470 1.00 71.38 104 TYR A O 1
ATOM 846 N N . LEU A 1 105 ? 27.712 15.981 -8.689 1.00 66.06 105 LEU A N 1
ATOM 847 C CA . LEU A 1 105 ? 28.076 14.869 -7.798 1.00 66.06 105 LEU A CA 1
ATOM 848 C C . LEU A 1 105 ? 28.476 15.348 -6.397 1.00 66.06 105 LEU A C 1
ATOM 850 O O . LEU A 1 105 ? 28.195 14.662 -5.420 1.00 66.06 105 LEU A O 1
ATOM 854 N N . ALA A 1 106 ? 29.047 16.551 -6.281 1.00 67.12 106 ALA A N 1
ATOM 855 C CA . ALA A 1 106 ? 29.395 17.159 -4.995 1.00 67.12 106 ALA A CA 1
ATOM 856 C C . ALA A 1 106 ? 28.166 17.510 -4.129 1.00 67.12 106 ALA A C 1
ATOM 858 O O . ALA A 1 106 ? 28.287 17.674 -2.915 1.00 67.12 106 ALA A O 1
ATOM 859 N N . HIS A 1 107 ? 26.985 17.626 -4.746 1.00 65.19 107 HIS A N 1
ATOM 860 C CA . HIS A 1 107 ? 25.733 18.020 -4.094 1.00 65.19 107 HIS A CA 1
ATOM 861 C C . HIS A 1 107 ? 24.651 16.936 -4.152 1.00 65.19 107 HIS A C 1
ATOM 863 O O . HIS A 1 107 ? 23.573 17.110 -3.579 1.00 65.19 107 HIS A O 1
ATOM 869 N N . ALA A 1 108 ? 24.913 15.823 -4.837 1.00 58.62 108 ALA A N 1
ATOM 870 C CA . ALA A 1 108 ? 23.988 14.711 -4.901 1.00 58.62 108 ALA A CA 1
ATOM 871 C C . ALA A 1 108 ? 23.936 14.017 -3.528 1.00 58.62 108 ALA A C 1
ATOM 873 O O . ALA A 1 108 ? 24.984 13.652 -2.986 1.00 58.62 108 ALA A O 1
ATOM 874 N N . PRO A 1 109 ? 22.745 13.798 -2.940 1.00 53.78 109 PRO A N 1
ATOM 875 C CA . PRO A 1 109 ? 22.637 12.907 -1.797 1.00 53.78 109 PRO A CA 1
ATOM 876 C C . PRO A 1 109 ? 23.148 11.534 -2.237 1.00 53.78 109 PRO A C 1
ATOM 878 O O . PRO A 1 109 ? 22.752 11.041 -3.295 1.00 53.78 109 PRO A O 1
ATO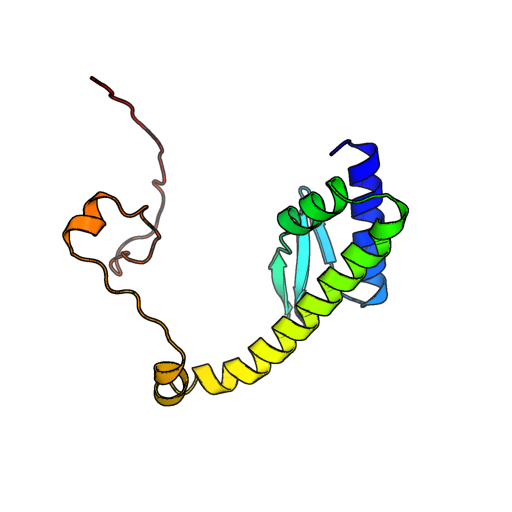M 881 N N . ILE A 1 110 ? 24.056 10.951 -1.450 1.00 53.06 110 ILE A N 1
ATOM 882 C CA . ILE A 1 110 ? 24.645 9.631 -1.693 1.00 53.06 110 ILE A CA 1
ATOM 883 C C . ILE A 1 110 ? 23.513 8.597 -1.652 1.00 53.06 110 ILE A C 1
ATOM 885 O O . ILE A 1 110 ? 23.201 8.013 -0.619 1.00 53.06 110 ILE A O 1
ATOM 889 N N . CYS A 1 111 ? 22.844 8.399 -2.779 1.00 42.31 111 CYS A N 1
ATOM 890 C CA . CYS A 1 111 ? 22.028 7.229 -3.022 1.00 42.31 111 CYS A CA 1
ATOM 891 C C . CYS A 1 111 ? 22.997 6.125 -3.463 1.00 42.31 111 CYS A C 1
ATOM 893 O O . CYS A 1 111 ? 23.890 6.360 -4.271 1.00 42.31 111 CYS A O 1
ATOM 895 N N . CYS A 1 112 ? 22.853 4.941 -2.875 1.00 42.31 112 CYS A N 1
ATOM 896 C CA . CYS A 1 112 ? 23.837 3.855 -2.798 1.00 42.31 112 CYS A CA 1
ATOM 897 C C . CYS A 1 112 ? 24.220 3.153 -4.126 1.00 42.31 112 CYS A C 1
ATOM 899 O O . CYS A 1 112 ? 24.447 1.948 -4.130 1.00 42.31 112 CYS A O 1
ATOM 901 N N . TRP A 1 113 ? 24.299 3.846 -5.260 1.00 40.44 113 TRP A N 1
ATOM 902 C CA . TRP A 1 113 ? 24.659 3.243 -6.552 1.00 40.44 113 TRP A CA 1
ATOM 903 C C . TRP A 1 113 ? 26.170 3.195 -6.825 1.00 40.44 113 TRP A C 1
ATOM 905 O O . TRP A 1 113 ? 26.586 2.632 -7.831 1.00 40.44 113 TRP A O 1
ATOM 915 N N . ALA A 1 114 ? 27.002 3.692 -5.906 1.00 42.62 114 ALA A N 1
ATOM 916 C CA . ALA A 1 114 ? 28.454 3.544 -5.965 1.00 42.62 114 ALA A CA 1
ATOM 917 C C . ALA A 1 114 ? 28.967 2.703 -4.786 1.00 42.62 114 ALA A C 1
ATOM 919 O O . ALA A 1 114 ? 29.595 3.218 -3.865 1.00 42.62 114 ALA A O 1
ATOM 920 N N . LEU A 1 115 ? 28.699 1.396 -4.805 1.00 43.38 115 LEU A N 1
ATOM 921 C CA . LEU A 1 115 ? 29.517 0.448 -4.052 1.00 43.38 115 LEU A CA 1
ATOM 922 C C . LEU A 1 115 ? 30.436 -0.279 -5.038 1.00 43.38 115 LEU A C 1
ATOM 924 O O . LEU A 1 115 ? 29.945 -1.017 -5.896 1.00 43.38 115 LEU A O 1
ATOM 928 N N . PRO A 1 116 ? 31.767 -0.107 -4.936 1.00 42.41 116 PRO A N 1
ATOM 929 C CA . PRO A 1 116 ? 32.692 -1.066 -5.507 1.00 42.41 116 PRO A CA 1
ATOM 930 C C . PRO A 1 116 ? 32.420 -2.433 -4.878 1.00 42.41 116 PRO A C 1
ATOM 932 O O . PRO A 1 116 ? 32.033 -2.542 -3.716 1.00 42.41 116 PRO A O 1
ATOM 935 N N . ARG A 1 117 ? 32.655 -3.488 -5.652 1.00 43.62 117 ARG A N 1
ATOM 936 C CA . ARG A 1 117 ? 32.351 -4.896 -5.352 1.00 43.62 117 ARG A CA 1
ATOM 937 C C . ARG A 1 117 ? 33.139 -5.502 -4.171 1.00 43.62 117 ARG A C 1
ATOM 939 O O . ARG A 1 117 ? 33.225 -6.720 -4.068 1.00 43.62 117 ARG A O 1
ATOM 946 N N . ALA A 1 118 ? 33.729 -4.692 -3.297 1.00 44.75 118 ALA A N 1
ATOM 947 C CA . ALA A 1 118 ? 34.560 -5.146 -2.196 1.00 44.75 118 ALA A CA 1
ATOM 948 C C . ALA A 1 118 ? 34.071 -4.573 -0.860 1.00 44.75 118 ALA A C 1
ATOM 950 O O . ALA A 1 118 ? 33.916 -3.366 -0.699 1.00 44.75 118 ALA A O 1
ATOM 951 N N . SER A 1 119 ? 33.906 -5.482 0.102 1.00 40.09 119 SER A N 1
ATOM 952 C CA . SER A 1 119 ? 33.709 -5.267 1.542 1.00 40.09 119 SER A CA 1
ATOM 953 C C . SER A 1 119 ? 32.375 -4.666 2.010 1.00 40.09 119 SER A C 1
ATOM 955 O O . SER A 1 119 ? 32.190 -3.463 2.139 1.00 40.09 119 SER A O 1
ATOM 957 N N . LEU A 1 120 ? 31.456 -5.588 2.309 1.00 42.78 120 LEU A N 1
ATOM 958 C CA . LEU A 1 120 ? 30.727 -5.722 3.578 1.00 42.78 120 LEU A CA 1
ATOM 959 C C . LEU A 1 120 ? 30.813 -4.532 4.563 1.00 42.78 120 LEU A C 1
ATOM 961 O O . LEU A 1 120 ? 31.880 -4.159 5.044 1.00 42.78 120 LEU A O 1
ATOM 965 N N . TRP A 1 121 ? 29.627 -4.033 4.917 1.00 35.16 121 TRP A N 1
ATOM 966 C CA . TRP A 1 121 ? 29.286 -3.205 6.084 1.00 35.16 121 TRP A CA 1
ATOM 967 C C . TRP A 1 121 ? 30.061 -3.579 7.365 1.00 35.16 121 TRP A C 1
ATOM 969 O O . TRP A 1 121 ? 30.327 -4.765 7.571 1.00 35.16 121 TRP A O 1
ATOM 979 N N . PRO A 1 122 ? 30.358 -2.617 8.278 1.00 41.28 122 PRO A N 1
ATOM 980 C CA . PRO A 1 122 ? 29.338 -2.227 9.271 1.00 41.28 122 PRO A CA 1
ATOM 981 C C . PRO A 1 122 ? 29.409 -0.779 9.815 1.00 41.28 122 PRO A C 1
ATOM 983 O O . PRO A 1 122 ? 29.133 -0.564 10.991 1.00 41.28 122 PRO A O 1
ATOM 986 N N . TRP A 1 123 ? 29.811 0.234 9.040 1.00 36.19 123 TRP A N 1
ATOM 987 C CA . TRP A 1 123 ? 30.037 1.593 9.582 1.00 36.19 123 TRP A CA 1
ATOM 988 C C . TRP A 1 123 ? 29.193 2.669 8.894 1.00 36.19 123 TRP A C 1
ATOM 990 O O . TRP A 1 123 ? 29.689 3.650 8.350 1.00 36.19 123 TRP A O 1
ATOM 1000 N N . CYS A 1 124 ? 27.873 2.526 8.996 1.00 39.62 124 CYS A N 1
ATOM 1001 C CA . CYS A 1 124 ? 26.969 3.666 8.902 1.00 39.62 124 CYS A CA 1
ATOM 1002 C C . CYS A 1 124 ? 27.023 4.442 10.236 1.00 39.62 124 CYS A C 1
ATOM 1004 O O . CYS A 1 124 ? 26.082 4.418 11.025 1.00 39.62 124 CYS A O 1
ATOM 1006 N N . SER A 1 125 ? 28.159 5.082 10.543 1.00 39.47 125 SER A N 1
ATOM 1007 C CA . SER A 1 125 ? 28.306 5.931 11.729 1.00 39.47 125 SER A CA 1
ATOM 1008 C C . SER A 1 125 ? 28.224 7.405 11.347 1.00 39.47 125 SER A C 1
ATOM 1010 O O . SER A 1 125 ? 29.202 8.037 10.950 1.00 39.47 125 SER A O 1
ATOM 1012 N N . ILE A 1 126 ? 27.029 7.956 11.527 1.00 48.41 126 ILE A N 1
ATOM 1013 C CA . ILE A 1 126 ? 26.764 9.387 11.683 1.00 48.41 126 ILE A CA 1
ATOM 1014 C C . ILE A 1 126 ? 27.710 9.960 12.754 1.00 48.41 126 ILE A C 1
ATOM 1016 O O . ILE A 1 126 ? 27.599 9.580 13.919 1.00 48.41 126 ILE A O 1
ATOM 1020 N N . ARG A 1 127 ? 28.622 10.868 12.363 1.00 41.31 127 ARG A N 1
ATOM 1021 C CA . ARG A 1 127 ? 29.344 11.893 13.168 1.00 41.31 127 ARG A CA 1
ATOM 1022 C C . ARG A 1 127 ? 30.414 12.520 12.239 1.00 41.31 127 ARG A C 1
ATOM 1024 O O . ARG A 1 127 ? 31.135 11.780 11.600 1.00 41.31 127 ARG A O 1
ATOM 1031 N N . ARG A 1 128 ? 30.623 13.834 12.096 1.00 37.53 128 ARG A N 1
ATOM 1032 C CA . ARG A 1 128 ? 30.414 14.978 12.993 1.00 37.53 128 ARG A CA 1
ATOM 1033 C C . ARG A 1 128 ? 30.226 16.287 12.213 1.00 37.53 128 ARG A C 1
ATOM 1035 O O . ARG A 1 128 ? 30.767 16.477 11.132 1.00 37.53 128 ARG A O 1
ATOM 1042 N N . LYS A 1 129 ? 29.550 17.210 12.897 1.00 40.31 129 LYS A N 1
ATOM 1043 C CA . LYS A 1 129 ? 29.603 18.670 12.757 1.00 40.31 129 LYS A CA 1
ATOM 1044 C C . LYS A 1 129 ? 31.013 19.218 12.466 1.00 40.31 129 LYS A C 1
ATOM 1046 O O . LYS A 1 129 ? 31.945 18.880 13.195 1.00 40.31 129 LYS A O 1
ATOM 1051 N N . ARG A 1 130 ? 31.086 20.228 11.595 1.00 32.38 130 ARG A N 1
ATOM 1052 C CA . ARG A 1 130 ? 31.535 21.587 11.961 1.00 32.38 130 ARG A CA 1
ATOM 1053 C C . ARG A 1 130 ? 31.012 22.591 10.930 1.00 32.38 130 ARG A C 1
ATOM 1055 O O . ARG A 1 130 ? 31.353 22.502 9.760 1.00 32.38 130 ARG A O 1
ATOM 1062 N N . TRP A 1 131 ? 30.139 23.483 11.387 1.00 37.25 131 TRP A N 1
ATOM 1063 C CA . TRP A 1 131 ? 29.890 24.767 10.730 1.00 37.25 131 TRP A CA 1
ATOM 1064 C C . TRP A 1 131 ? 30.983 25.756 11.181 1.00 37.25 131 TRP A C 1
ATOM 1066 O O . TRP A 1 131 ? 31.531 25.535 12.270 1.00 37.25 131 TRP A O 1
ATOM 1076 N N . PRO A 1 132 ? 31.329 26.761 10.354 1.00 56.34 132 PRO A N 1
ATOM 1077 C CA . PRO A 1 132 ? 32.263 27.825 10.723 1.00 56.34 132 PRO A CA 1
ATOM 1078 C C . PRO A 1 132 ? 31.755 28.665 11.901 1.00 56.34 132 PRO A C 1
ATOM 1080 O O . PRO A 1 132 ? 30.516 28.766 12.071 1.00 56.34 132 PRO A O 1
#

pLDDT: mean 74.11, std 17.56, range [32.38, 93.5]

Sequence (132 aa):
MQPSQYGRFLQLVAYELERRRARWDLTGGGVHMVREDGTPFDLGLGKLARQYSLAGEESWSGIIQHHFTAMDSLRAHEAEHADLLADFAQVRSRLKLRLYPESYLAHAPICCWALPRASLWPWCSIRRKRWP

Solvent-accessible surface area (backbone atoms only — not comparable to full-atom values): 8574 Å² total; per-residue (Å²): 126,55,73,71,60,49,53,53,48,50,51,55,51,49,52,53,39,55,75,68,69,54,56,68,45,82,55,97,92,40,44,37,33,47,47,96,88,65,51,76,46,77,51,79,52,67,66,57,54,52,53,49,65,75,46,59,81,92,47,45,66,58,54,54,55,50,50,55,52,52,49,52,54,50,48,53,51,48,57,66,42,51,68,43,66,77,37,64,78,69,45,57,82,73,60,84,82,81,88,73,63,76,81,48,62,86,72,49,78,88,65,87,83,82,68,72,100,67,81,82,86,89,77,91,66,91,78,80,90,80,80,136

Organism: Haliangium ochraceum (strain DSM 14365 / JCM 11303 / SMP-2) (NCBI:txid502025)

Foldseek 3Di:
DDPVLLVVLVVLLVVVCVVVVWDWDCDPNWIWTADPVRDIDTDDCPVLVVVLVVDDPVCSNVSSVVVVVVVVVVVVVVVVCVVVVVDPVSCVVVDDDDDDPPVCVVVDDCDPPDDDPDDDDDDPDDDDDDDD

Mean predicted aligned error: 14.53 Å